Protein AF-A0A558QZL8-F1 (afdb_monomer)

pLDDT: mean 84.66, std 12.35, range [39.47, 94.88]

Mean predicted aligned error: 6.57 Å

Radius of gyration: 14.48 Å; Cα contacts (8 Å, |Δi|>4): 215; chains: 1; bounding box: 33×28×39 Å

Nearest PDB structures (foldseek):
  5dqm-assembly1_A  TM=4.529E-01  e=7.710E-01  Aequorea coerulescens
  8ovp-assembly1_A  TM=4.925E-01  e=8.117E+00  Escherichia coli

Secondary structure (DSSP, 8-state):
----PPPP-HHHHHHHTT-EEEEEEEEEETTEEEEEEEEEEEEEEETTEEEEEE-GGGTT-EEEE-S-GGGEEEPPSSEEE-TTT--EEES-SEEEEEEEE----

Solvent-accessible surface area (backbone atoms only — not comparable to full-atom values): 6027 Å² total; per-residue (Å²): 136,77,73,86,64,75,80,67,51,66,71,55,26,63,60,42,44,70,28,37,35,37,40,36,39,37,38,43,50,98,93,45,76,47,76,46,56,52,41,23,35,24,76,40,50,47,84,88,25,28,35,24,40,27,41,75,99,48,52,86,42,73,47,79,41,76,52,51,70,88,47,54,41,80,36,69,79,47,76,47,67,33,85,78,82,65,48,73,47,69,48,35,51,26,33,32,67,44,77,44,73,65,75,82,127

Sequence (105 aa):
MDDGKPEWSDDLAAKLLGSVVLVGITRRSVSGETLEQFYGTVKRADAQGIDLALSGSRSGESFFLPPDPRAFFPAQPGSYRLRDTGEIVENPDFTTTWTVDRDED

Structure (mmCIF, N/CA/C/O backbone):
data_AF-A0A558QZL8-F1
#
_entry.id   AF-A0A558QZL8-F1
#
loop_
_atom_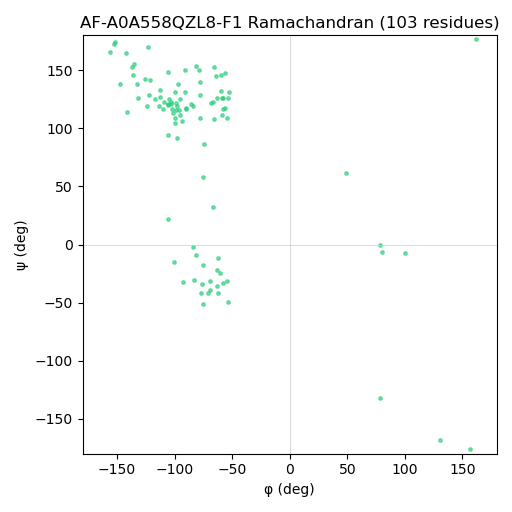site.group_PDB
_atom_site.id
_atom_site.type_symbol
_atom_site.label_atom_id
_atom_site.label_alt_id
_atom_site.label_comp_id
_atom_site.label_asym_id
_atom_site.label_entity_id
_atom_site.label_seq_id
_atom_site.pdbx_PDB_ins_code
_atom_site.Cartn_x
_atom_site.Cartn_y
_atom_site.Cartn_z
_atom_site.occupancy
_atom_site.B_iso_or_equiv
_atom_site.auth_seq_id
_atom_site.auth_comp_id
_atom_site.auth_asym_id
_atom_site.auth_atom_id
_atom_site.pdbx_PDB_model_num
ATOM 1 N N . MET A 1 1 ? 21.514 -3.980 -26.170 1.00 39.47 1 MET A N 1
ATOM 2 C CA . MET A 1 1 ? 21.657 -2.910 -25.158 1.00 39.47 1 MET A CA 1
ATOM 3 C C . MET A 1 1 ? 20.347 -2.930 -24.429 1.00 39.47 1 MET A C 1
ATOM 5 O O . MET A 1 1 ? 19.389 -2.291 -24.838 1.00 39.47 1 MET A O 1
ATOM 9 N N . ASP A 1 2 ? 20.295 -3.833 -23.475 1.00 43.22 2 ASP A N 1
ATOM 10 C CA . ASP A 1 2 ? 19.087 -4.268 -22.813 1.00 43.22 2 ASP A CA 1
ATOM 11 C C . ASP A 1 2 ? 19.087 -3.454 -21.529 1.00 43.22 2 ASP A C 1
ATOM 13 O O . ASP A 1 2 ? 19.805 -3.765 -20.578 1.00 43.22 2 ASP A O 1
ATOM 17 N N . ASP A 1 3 ? 18.437 -2.291 -21.598 1.00 49.22 3 ASP A N 1
ATOM 18 C CA . ASP A 1 3 ? 18.209 -1.428 -20.447 1.00 49.22 3 ASP A CA 1
ATOM 19 C C . ASP A 1 3 ? 17.517 -2.306 -19.404 1.00 49.22 3 ASP A C 1
ATOM 21 O O . ASP A 1 3 ? 16.397 -2.758 -19.628 1.00 49.22 3 ASP A O 1
ATOM 25 N N . GLY A 1 4 ? 18.226 -2.651 -18.327 1.00 46.91 4 GLY A N 1
ATOM 26 C CA . GLY A 1 4 ? 17.803 -3.590 -17.281 1.00 46.91 4 GLY A CA 1
ATOM 27 C C . GLY A 1 4 ? 16.613 -3.104 -16.449 1.00 46.91 4 GLY A C 1
ATOM 28 O O . GLY A 1 4 ? 16.534 -3.394 -15.254 1.00 46.91 4 GLY A O 1
ATOM 29 N N . LYS A 1 5 ? 15.708 -2.336 -17.057 1.00 52.50 5 LYS A N 1
ATOM 30 C CA . LYS A 1 5 ? 14.428 -1.940 -16.508 1.00 52.50 5 LYS A CA 1
ATOM 31 C C . LYS A 1 5 ? 13.604 -3.211 -16.302 1.00 52.50 5 LYS A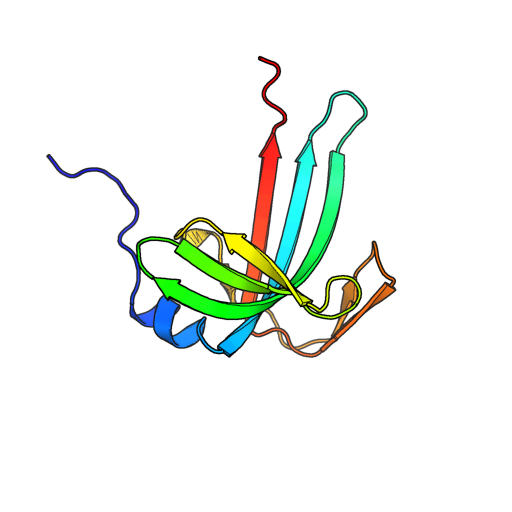 C 1
ATOM 33 O O . LYS A 1 5 ? 13.475 -4.001 -17.238 1.00 52.50 5 LYS A O 1
ATOM 38 N N . PRO A 1 6 ? 13.080 -3.458 -15.091 1.00 55.47 6 PRO A N 1
ATOM 39 C CA . PRO A 1 6 ? 12.180 -4.581 -14.881 1.00 55.47 6 PRO A CA 1
ATOM 40 C C . PRO A 1 6 ? 11.042 -4.487 -15.901 1.00 55.47 6 PRO A C 1
ATOM 42 O O . PRO A 1 6 ? 10.419 -3.434 -16.034 1.00 55.47 6 PRO A O 1
ATOM 45 N N . GLU A 1 7 ? 10.817 -5.562 -16.656 1.00 66.88 7 GLU A N 1
ATOM 46 C CA . GLU A 1 7 ? 9.737 -5.620 -17.636 1.00 66.88 7 GLU A CA 1
ATOM 47 C C . GLU A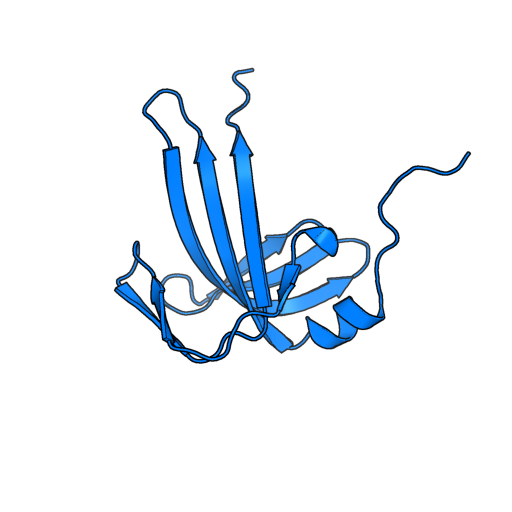 1 7 ? 8.414 -5.364 -16.908 1.00 66.88 7 GLU A C 1
ATOM 49 O O . GLU A 1 7 ? 8.031 -6.103 -15.994 1.00 66.88 7 GLU A O 1
ATOM 54 N N . TRP A 1 8 ? 7.742 -4.271 -17.272 1.00 80.06 8 TRP A N 1
ATOM 55 C CA . TRP A 1 8 ? 6.397 -3.995 -16.791 1.00 80.06 8 TRP A CA 1
ATOM 56 C C . TRP A 1 8 ? 5.508 -5.210 -17.068 1.00 80.06 8 TRP A C 1
ATOM 58 O O . TRP A 1 8 ? 5.507 -5.747 -18.175 1.00 80.06 8 TRP A O 1
ATOM 68 N N . SER A 1 9 ? 4.760 -5.656 -16.061 1.00 81.56 9 SER A N 1
ATOM 69 C CA . SER A 1 9 ? 3.872 -6.809 -16.193 1.00 81.56 9 SER A CA 1
ATOM 70 C C . SER A 1 9 ? 2.439 -6.347 -16.420 1.00 81.56 9 SER A C 1
ATOM 72 O O . SER A 1 9 ? 1.759 -5.955 -15.475 1.00 81.56 9 SER A O 1
ATOM 74 N N . ASP A 1 10 ? 1.959 -6.455 -17.659 1.00 81.19 10 ASP A N 1
ATOM 75 C CA . ASP A 1 10 ? 0.568 -6.140 -18.025 1.00 81.19 10 ASP A CA 1
ATOM 76 C C . ASP A 1 10 ? -0.462 -6.973 -17.236 1.00 81.19 10 ASP A C 1
ATOM 78 O O . ASP A 1 10 ? -1.522 -6.476 -16.864 1.00 81.19 10 ASP A O 1
ATOM 82 N N . ASP A 1 11 ? -0.132 -8.223 -16.891 1.00 86.25 11 ASP A N 1
ATOM 83 C CA . ASP A 1 11 ? -0.974 -9.062 -16.023 1.00 86.25 11 ASP A CA 1
ATOM 84 C C . ASP A 1 11 ? -1.131 -8.463 -14.616 1.00 86.25 11 ASP A C 1
ATOM 86 O O . ASP A 1 11 ? -2.233 -8.428 -14.065 1.00 86.25 11 ASP A O 1
ATOM 90 N N . LEU A 1 12 ? -0.043 -7.932 -14.048 1.00 84.81 12 LEU A N 1
ATOM 91 C CA . LEU A 1 12 ? -0.106 -7.246 -12.762 1.00 84.81 12 LEU A CA 1
ATOM 92 C C . LEU A 1 12 ? -0.860 -5.922 -12.895 1.00 84.81 12 LEU A C 1
ATOM 94 O O . LEU A 1 12 ? -1.652 -5.601 -12.019 1.00 84.81 12 LEU A O 1
ATOM 98 N N . ALA A 1 13 ? -0.669 -5.185 -13.991 1.00 87.00 13 ALA A N 1
ATOM 99 C CA . ALA A 1 13 ? -1.401 -3.951 -14.273 1.00 87.00 13 ALA A CA 1
ATOM 100 C C . A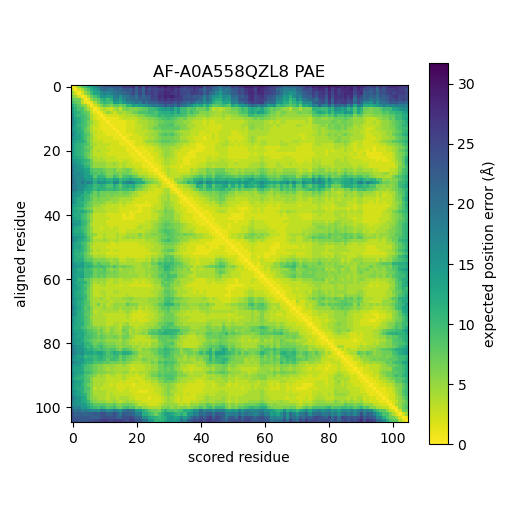LA A 1 13 ? -2.917 -4.166 -14.212 1.00 87.00 13 ALA A C 1
ATOM 102 O O . ALA A 1 13 ? -3.627 -3.438 -13.519 1.00 87.00 13 ALA A O 1
ATOM 103 N N . ALA A 1 14 ? -3.395 -5.211 -14.894 1.00 89.44 14 ALA A N 1
ATOM 104 C CA . ALA A 1 14 ? -4.804 -5.578 -14.928 1.00 89.44 14 ALA A CA 1
ATOM 105 C C . ALA A 1 14 ? -5.339 -5.981 -13.547 1.00 89.44 14 ALA A C 1
ATOM 107 O O . ALA A 1 14 ? -6.484 -5.676 -13.228 1.00 89.44 14 ALA A O 1
ATOM 108 N N . LYS A 1 15 ? -4.512 -6.638 -12.723 1.00 90.38 15 LYS A N 1
ATOM 109 C CA . LYS A 1 15 ? -4.866 -7.009 -11.345 1.00 90.38 15 LYS A CA 1
ATOM 110 C C . LYS A 1 15 ? -4.823 -5.833 -10.379 1.00 90.38 15 LYS A C 1
ATOM 112 O O . LYS A 1 15 ? -5.596 -5.810 -9.439 1.00 90.38 15 LYS A O 1
ATOM 117 N N . LEU A 1 16 ? -3.912 -4.888 -10.581 1.00 90.81 16 LEU A N 1
ATOM 118 C CA . LEU A 1 16 ? -3.797 -3.701 -9.745 1.00 90.81 16 LEU A CA 1
ATOM 119 C C . LEU A 1 16 ? -4.966 -2.757 -9.999 1.00 90.81 16 LEU A C 1
ATOM 121 O O . LEU A 1 16 ? -5.497 -2.200 -9.047 1.00 90.81 16 LEU A O 1
ATOM 125 N N . LEU A 1 17 ? -5.374 -2.573 -11.256 1.00 92.12 17 LEU A N 1
ATOM 126 C CA . LEU A 1 17 ? -6.422 -1.632 -11.639 1.00 92.12 17 LEU A CA 1
ATOM 127 C C . LEU A 1 17 ? -7.740 -1.897 -10.885 1.00 92.12 17 LEU A C 1
ATOM 129 O O . LEU A 1 17 ? -8.375 -2.932 -11.057 1.00 92.12 17 LEU A O 1
ATOM 133 N N . GLY A 1 18 ? -8.185 -0.929 -10.081 1.00 92.62 18 GLY A N 1
ATOM 134 C CA . GLY A 1 18 ? -9.403 -1.040 -9.273 1.00 92.62 18 GLY A CA 1
ATOM 135 C C . GLY A 1 18 ? -9.250 -1.821 -7.964 1.00 92.62 18 GLY A C 1
ATOM 136 O O . GLY A 1 18 ? -10.183 -1.811 -7.165 1.00 92.62 18 GLY A O 1
ATOM 137 N N . SER A 1 19 ? -8.094 -2.435 -7.714 1.00 92.88 19 SER A N 1
ATOM 138 C CA . SER A 1 19 ? -7.791 -3.116 -6.459 1.00 92.88 19 SER A CA 1
ATOM 139 C C . SER A 1 19 ? -7.335 -2.149 -5.368 1.00 92.88 19 SER A C 1
ATOM 141 O O . SER A 1 19 ? -6.781 -1.073 -5.636 1.00 92.88 19 SER A O 1
ATOM 143 N N . VAL A 1 20 ? -7.566 -2.547 -4.118 1.00 93.12 20 VAL A N 1
ATOM 144 C CA . VAL A 1 20 ? -7.142 -1.807 -2.930 1.00 93.12 20 VAL A CA 1
ATOM 145 C C . VAL A 1 20 ? -5.715 -2.200 -2.583 1.00 93.12 20 VAL A C 1
ATOM 147 O O . VAL A 1 20 ? -5.423 -3.362 -2.296 1.00 93.12 20 VAL A O 1
ATOM 150 N N . VAL A 1 21 ? -4.822 -1.213 -2.570 1.00 93.19 21 VAL A N 1
ATOM 151 C CA . VAL A 1 21 ? -3.419 -1.410 -2.213 1.00 93.19 21 VAL A CA 1
ATOM 152 C C . VAL A 1 21 ? -3.105 -0.705 -0.906 1.00 93.19 21 VAL A C 1
ATOM 154 O O . VAL A 1 21 ? -3.334 0.497 -0.758 1.00 93.19 21 VAL A O 1
ATOM 157 N N . LEU A 1 22 ? -2.535 -1.459 0.029 1.00 92.56 22 LEU A N 1
ATOM 158 C CA . LEU A 1 22 ? -1.927 -0.937 1.243 1.00 92.56 22 LEU A CA 1
ATOM 159 C C . LEU A 1 22 ? -0.488 -0.503 0.938 1.00 92.56 22 LEU A C 1
ATOM 161 O O . LEU A 1 22 ? 0.346 -1.314 0.544 1.00 92.56 22 LEU A O 1
ATOM 165 N N . VAL A 1 23 ? -0.184 0.773 1.127 1.00 92.25 23 VAL A N 1
ATOM 166 C CA . VAL A 1 23 ? 1.138 1.358 0.900 1.00 92.25 23 VAL A CA 1
ATOM 167 C C . VAL A 1 23 ? 1.795 1.630 2.251 1.00 92.25 23 VAL A C 1
ATOM 169 O O . VAL A 1 23 ? 1.270 2.385 3.068 1.00 92.25 23 VAL A O 1
ATOM 172 N N . GLY A 1 24 ? 2.954 1.022 2.492 1.00 91.19 24 GLY A N 1
ATOM 173 C CA . GLY A 1 24 ? 3.831 1.341 3.617 1.00 91.19 24 GLY A CA 1
ATOM 174 C C . GLY A 1 24 ? 5.051 2.121 3.139 1.00 91.19 24 GLY A C 1
ATOM 175 O O . GLY A 1 24 ? 5.811 1.613 2.322 1.00 91.19 24 GLY A O 1
ATOM 176 N N . ILE A 1 25 ? 5.259 3.335 3.637 1.00 90.06 25 ILE A N 1
ATOM 177 C CA . ILE A 1 25 ? 6.455 4.132 3.365 1.00 90.06 25 ILE A CA 1
ATOM 178 C C . ILE A 1 25 ? 7.294 4.226 4.635 1.00 90.06 25 ILE A 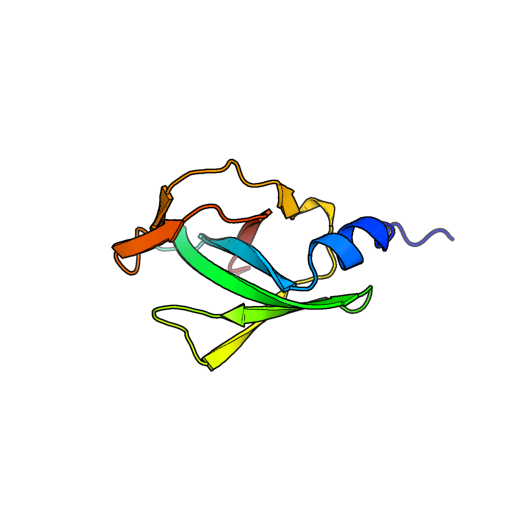C 1
ATOM 180 O O . ILE A 1 25 ? 6.884 4.823 5.626 1.00 90.06 25 ILE A O 1
ATOM 184 N N . THR A 1 26 ? 8.503 3.682 4.586 1.00 89.56 26 THR A N 1
ATOM 185 C CA . THR A 1 26 ? 9.515 3.854 5.625 1.00 89.56 26 THR A CA 1
ATOM 186 C C . THR A 1 26 ? 10.398 5.033 5.245 1.00 89.56 26 THR A C 1
ATOM 188 O O . THR A 1 26 ? 11.221 4.931 4.336 1.00 89.56 26 THR A O 1
ATOM 191 N N . ARG A 1 27 ? 10.239 6.168 5.923 1.00 86.38 27 ARG A N 1
ATOM 192 C CA . ARG A 1 27 ? 11.128 7.323 5.770 1.00 86.38 27 ARG A CA 1
ATOM 193 C C . ARG A 1 27 ? 12.276 7.215 6.757 1.00 86.38 27 ARG A C 1
ATOM 195 O O . ARG A 1 27 ? 12.053 7.273 7.964 1.00 86.38 27 ARG A O 1
ATOM 202 N N . ARG A 1 28 ? 13.503 7.106 6.255 1.00 86.38 28 ARG A N 1
ATOM 203 C CA . ARG A 1 28 ? 14.710 7.184 7.084 1.00 86.38 28 ARG A CA 1
ATOM 204 C C . ARG A 1 28 ? 15.183 8.635 7.141 1.00 86.38 28 ARG A C 1
ATOM 206 O O . ARG A 1 28 ? 15.214 9.333 6.130 1.00 86.38 28 ARG A O 1
ATOM 213 N N . SER A 1 29 ? 15.458 9.135 8.338 1.00 79.44 29 SER A N 1
ATOM 214 C CA . SER A 1 29 ? 15.923 10.503 8.593 1.00 79.44 29 SER A CA 1
ATOM 215 C C . SER A 1 29 ? 16.958 10.506 9.718 1.00 79.44 29 SER A C 1
ATOM 217 O O . SER A 1 29 ? 17.043 9.554 10.488 1.00 79.44 29 SER A O 1
ATOM 219 N N . VAL A 1 30 ? 17.712 11.601 9.868 1.00 78.50 30 VAL A N 1
ATOM 220 C CA . VAL A 1 30 ? 18.729 11.757 10.932 1.00 78.50 30 VAL A CA 1
ATOM 221 C C . VAL A 1 30 ? 18.158 11.532 12.343 1.00 78.50 30 VAL A C 1
ATOM 223 O O . VAL A 1 30 ? 18.854 11.036 13.224 1.00 78.50 30 VAL A O 1
ATOM 226 N N . SER A 1 31 ? 16.880 11.855 12.567 1.00 76.38 31 SER A N 1
ATOM 227 C CA . SER A 1 31 ? 16.196 11.641 13.853 1.00 76.38 31 SER A CA 1
ATOM 228 C C . SER A 1 31 ? 15.620 10.231 14.052 1.00 76.38 31 SER A C 1
ATOM 230 O O . SER A 1 31 ? 15.066 9.967 15.117 1.00 76.38 31 SER A O 1
ATOM 232 N N . GLY A 1 32 ? 15.732 9.335 13.066 1.00 80.00 32 GLY A N 1
ATOM 233 C CA . GLY A 1 32 ? 15.217 7.966 13.124 1.00 80.00 32 GLY A CA 1
ATOM 234 C C . GLY A 1 32 ? 14.390 7.563 11.902 1.00 80.00 32 GLY A C 1
ATOM 235 O O . GLY A 1 32 ? 14.366 8.246 10.877 1.00 80.00 32 GLY A O 1
ATOM 236 N N . GLU A 1 33 ? 13.712 6.424 12.019 1.00 84.19 33 GLU A N 1
ATOM 237 C CA . GLU A 1 33 ? 12.873 5.849 10.967 1.00 84.19 33 GLU A CA 1
ATOM 238 C C . GLU A 1 33 ? 11.394 6.095 11.289 1.00 84.19 33 GLU A C 1
ATOM 240 O O . GLU A 1 33 ? 10.894 5.656 12.326 1.00 84.19 33 GLU A O 1
ATOM 245 N N . THR A 1 34 ? 10.687 6.786 10.397 1.00 86.25 34 THR A N 1
ATOM 246 C CA . THR A 1 34 ? 9.240 7.003 10.496 1.00 86.25 34 THR A CA 1
ATOM 247 C C . THR A 1 34 ? 8.532 6.076 9.521 1.00 86.25 34 THR A C 1
ATOM 249 O O . THR A 1 34 ? 8.783 6.127 8.317 1.00 86.25 34 THR A O 1
ATOM 252 N N . LEU A 1 35 ? 7.633 5.238 10.034 1.00 85.69 35 LEU A N 1
ATOM 253 C CA . LEU A 1 35 ? 6.775 4.386 9.216 1.00 85.69 35 LEU A CA 1
ATOM 254 C C . LEU A 1 35 ? 5.431 5.081 8.992 1.00 85.69 35 LEU A C 1
ATOM 256 O O . LEU A 1 35 ? 4.629 5.194 9.916 1.00 85.69 35 LEU A O 1
ATOM 260 N N . GLU A 1 36 ? 5.174 5.490 7.758 1.00 88.38 36 GLU A N 1
ATOM 261 C CA . GLU A 1 36 ? 3.860 5.931 7.302 1.00 88.38 36 GLU A CA 1
ATOM 262 C C . GLU A 1 36 ? 3.148 4.769 6.612 1.00 88.38 36 GLU A C 1
ATOM 264 O O . GLU A 1 36 ? 3.744 4.025 5.835 1.00 88.38 36 GLU A O 1
ATOM 269 N N . GLN A 1 37 ? 1.856 4.605 6.874 1.00 90.94 37 GLN A N 1
ATOM 270 C CA . GLN A 1 37 ? 1.035 3.618 6.183 1.00 90.94 37 GLN A CA 1
ATOM 271 C C . GLN A 1 37 ? -0.260 4.281 5.740 1.00 90.94 37 GLN A C 1
ATOM 273 O O . GLN A 1 37 ? -0.857 5.046 6.494 1.00 90.94 37 GLN A O 1
ATOM 278 N N . PHE A 1 38 ? -0.697 3.973 4.530 1.00 91.75 38 PHE A N 1
ATOM 279 C CA . PHE A 1 38 ? -1.958 4.439 3.971 1.00 91.75 38 PHE A CA 1
ATOM 280 C C . PHE A 1 38 ? -2.461 3.437 2.936 1.00 91.75 38 PHE A C 1
ATOM 282 O O . PHE A 1 38 ? -1.782 2.470 2.602 1.00 91.75 38 PHE A O 1
ATOM 289 N N . TYR A 1 39 ? -3.674 3.639 2.442 1.00 92.81 39 TYR A N 1
ATOM 290 C CA . TYR A 1 39 ? -4.287 2.766 1.452 1.00 92.81 39 TYR A CA 1
ATOM 291 C C . TYR A 1 39 ? -4.984 3.595 0.389 1.00 92.81 39 TYR A C 1
ATOM 293 O O . TYR A 1 39 ? -5.414 4.728 0.621 1.00 92.81 39 TYR A O 1
ATOM 301 N N . GLY A 1 40 ? -5.083 3.014 -0.794 1.00 93.31 40 GLY A N 1
ATOM 302 C CA . GLY A 1 40 ? -5.756 3.636 -1.913 1.00 93.31 40 GLY A CA 1
ATOM 303 C C . GLY A 1 40 ? -6.230 2.605 -2.914 1.00 93.31 40 GLY A C 1
ATOM 304 O O . GLY A 1 40 ? -5.829 1.444 -2.880 1.00 93.31 40 GLY A O 1
ATOM 305 N N . THR A 1 41 ? -7.099 3.048 -3.811 1.00 94.69 41 THR A N 1
ATOM 306 C CA . THR A 1 41 ? -7.557 2.244 -4.942 1.00 94.69 41 THR A CA 1
ATOM 307 C C . THR A 1 41 ? -6.783 2.652 -6.181 1.00 94.69 41 THR A C 1
ATOM 309 O O . THR A 1 41 ? -6.695 3.842 -6.491 1.00 94.69 41 THR A O 1
ATOM 312 N N . VAL A 1 42 ? -6.246 1.688 -6.922 1.00 94.44 42 VAL A N 1
ATOM 313 C CA . VAL A 1 42 ? -5.507 1.993 -8.151 1.00 94.44 42 VAL A CA 1
ATOM 314 C C . VAL A 1 42 ? -6.467 2.516 -9.213 1.00 94.44 42 VAL A C 1
ATOM 316 O O . VAL A 1 42 ? -7.419 1.844 -9.616 1.00 94.44 42 VAL A O 1
ATOM 319 N N . LYS A 1 43 ? -6.203 3.726 -9.694 1.00 94.69 43 LYS A N 1
ATOM 320 C CA . LYS A 1 43 ? -6.927 4.352 -10.802 1.00 94.69 43 LYS A CA 1
ATOM 321 C C . LYS A 1 43 ? -6.252 4.083 -12.137 1.00 94.69 43 LYS A C 1
ATOM 323 O O . LYS A 1 43 ? -6.946 3.984 -13.147 1.00 94.69 43 LYS A O 1
ATOM 328 N N . 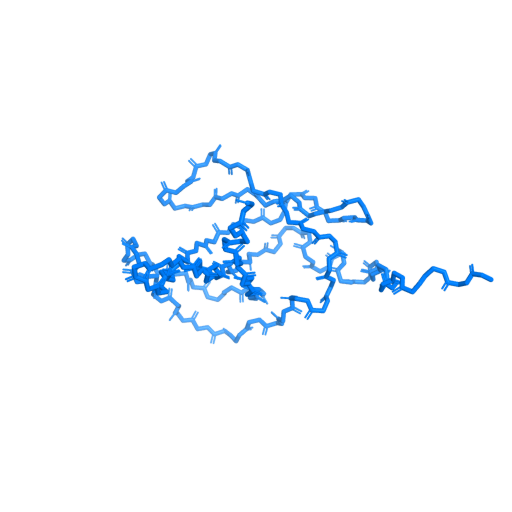ARG A 1 44 ? -4.924 3.959 -12.136 1.00 92.06 44 ARG A N 1
ATOM 329 C CA . ARG A 1 44 ? -4.112 3.714 -13.328 1.00 92.06 44 ARG A CA 1
ATOM 330 C C . ARG A 1 44 ? -2.899 2.872 -12.958 1.00 92.06 44 ARG A C 1
ATOM 332 O O . ARG A 1 44 ? -2.282 3.130 -11.934 1.00 92.06 44 ARG A O 1
ATOM 339 N N . ALA A 1 45 ? -2.552 1.894 -13.779 1.00 91.00 45 ALA A N 1
ATOM 340 C CA . ALA A 1 45 ? -1.322 1.125 -13.640 1.00 91.00 45 ALA A CA 1
ATOM 341 C C . ALA A 1 45 ? -0.780 0.858 -15.040 1.00 91.00 45 ALA A C 1
ATOM 343 O O . ALA A 1 45 ? -1.422 0.165 -15.826 1.00 91.00 45 ALA A O 1
ATOM 344 N N . ASP A 1 46 ? 0.373 1.434 -15.361 1.00 89.69 46 ASP A N 1
ATOM 345 C CA . ASP A 1 46 ? 1.021 1.272 -16.658 1.00 89.69 46 ASP A CA 1
ATOM 346 C C . ASP A 1 46 ? 2.546 1.423 -16.545 1.00 89.69 46 ASP A C 1
ATOM 348 O O . ASP A 1 46 ? 3.078 1.777 -15.494 1.00 89.69 46 ASP A O 1
ATOM 352 N N . ALA A 1 47 ? 3.265 1.187 -17.644 1.00 86.00 47 ALA A N 1
ATOM 353 C CA . ALA A 1 47 ? 4.726 1.273 -17.685 1.00 86.00 47 ALA A CA 1
ATOM 354 C C . ALA A 1 47 ? 5.297 2.679 -17.383 1.00 86.00 47 ALA A C 1
ATOM 356 O O . ALA A 1 47 ? 6.510 2.814 -17.197 1.00 86.00 47 ALA A O 1
ATOM 357 N N . GLN A 1 48 ? 4.467 3.730 -17.351 1.00 86.94 48 GLN A N 1
ATOM 358 C CA . GLN A 1 48 ? 4.853 5.059 -16.874 1.00 86.94 48 GLN A CA 1
ATOM 359 C C . GLN A 1 48 ? 4.759 5.180 -15.348 1.00 86.94 48 GLN A C 1
ATOM 361 O O . GLN A 1 48 ? 5.535 5.938 -14.769 1.00 86.94 48 GLN A O 1
ATOM 366 N N . GLY A 1 49 ? 3.847 4.452 -14.700 1.00 88.94 49 GLY A N 1
ATOM 367 C CA . GLY A 1 49 ? 3.652 4.462 -13.252 1.00 88.94 49 GLY A CA 1
ATOM 368 C C . GLY A 1 49 ? 2.257 4.031 -12.818 1.00 88.94 49 GLY A C 1
ATOM 369 O O . GLY A 1 49 ? 1.421 3.612 -13.621 1.00 88.94 49 GLY A O 1
ATOM 370 N N . ILE A 1 50 ? 2.022 4.117 -11.513 1.00 91.25 50 ILE A N 1
ATOM 371 C CA . ILE A 1 50 ? 0.801 3.629 -10.875 1.00 91.25 50 ILE A CA 1
ATOM 372 C C . ILE A 1 50 ? 0.172 4.783 -10.103 1.00 91.25 50 ILE A C 1
ATOM 374 O O . ILE A 1 50 ? 0.781 5.331 -9.192 1.00 91.25 50 ILE A O 1
ATOM 378 N N . ASP A 1 51 ? -1.048 5.151 -10.471 1.00 93.94 51 ASP A N 1
ATOM 379 C CA . ASP A 1 51 ? -1.824 6.192 -9.812 1.00 93.94 51 ASP A CA 1
ATOM 380 C C . ASP A 1 51 ? -2.805 5.556 -8.826 1.00 93.94 51 ASP A C 1
ATOM 382 O O . ASP A 1 51 ? -3.666 4.756 -9.210 1.00 93.94 51 ASP A O 1
ATOM 386 N N . LEU A 1 52 ? -2.664 5.898 -7.549 1.00 93.94 52 LEU A N 1
ATOM 387 C CA . LEU A 1 52 ? -3.535 5.447 -6.475 1.00 93.94 52 LEU A CA 1
ATOM 388 C C . LEU A 1 52 ? -4.384 6.606 -5.975 1.00 93.94 52 LEU A C 1
ATOM 390 O O . LEU A 1 52 ? -3.858 7.596 -5.479 1.00 93.94 52 LEU A O 1
ATOM 394 N N . ALA A 1 53 ? -5.703 6.450 -6.011 1.00 94.88 53 ALA A N 1
ATOM 395 C CA . ALA A 1 53 ? -6.606 7.328 -5.285 1.00 94.88 53 ALA A CA 1
ATOM 396 C C . ALA A 1 53 ? -6.599 6.925 -3.811 1.00 94.88 53 ALA A C 1
ATOM 398 O O . ALA A 1 53 ? -7.114 5.861 -3.451 1.00 94.88 53 ALA A O 1
ATOM 399 N N . LEU A 1 54 ? -6.004 7.762 -2.968 1.00 92.88 54 LEU A N 1
ATOM 400 C CA . LEU A 1 54 ? -5.947 7.539 -1.534 1.00 92.88 54 LEU A CA 1
ATOM 401 C C . LEU A 1 54 ? -7.354 7.567 -0.937 1.00 92.88 54 LEU A C 1
ATOM 403 O O . LEU A 1 54 ? -8.244 8.283 -1.400 1.00 92.88 54 LEU A O 1
ATOM 407 N N . SER A 1 55 ? -7.561 6.735 0.077 1.00 89.88 55 SER A N 1
ATOM 408 C CA . SER A 1 55 ? -8.812 6.635 0.828 1.00 89.88 55 SER A CA 1
ATOM 409 C C . SER A 1 55 ? -8.573 6.882 2.313 1.00 89.88 55 SER A C 1
ATOM 411 O O . SER A 1 55 ? -7.432 6.992 2.767 1.00 89.88 55 SER A O 1
ATOM 413 N N . GLY A 1 56 ? -9.663 7.020 3.067 1.00 86.06 56 GLY A N 1
ATOM 414 C CA . GLY A 1 56 ? -9.575 7.224 4.505 1.00 86.06 56 GLY A CA 1
ATOM 415 C C . GLY A 1 56 ? -9.217 8.648 4.902 1.00 86.06 56 GLY A C 1
ATOM 416 O O . GLY A 1 56 ? -9.776 9.607 4.366 1.00 86.06 56 GLY A O 1
ATOM 417 N N . SER A 1 57 ? -8.246 8.803 5.804 1.00 84.94 57 SER A N 1
ATOM 418 C CA . SER A 1 57 ? -7.747 10.122 6.224 1.00 84.94 57 SER A CA 1
ATOM 419 C C . SER A 1 57 ? -7.138 10.954 5.091 1.00 84.94 57 SER A C 1
ATOM 421 O O . SER A 1 57 ? -7.131 12.177 5.197 1.00 84.94 57 SER A O 1
ATOM 423 N N . ARG A 1 58 ? -6.657 10.321 4.012 1.00 85.06 58 ARG A N 1
ATOM 424 C CA . ARG A 1 58 ? -6.138 10.996 2.804 1.00 85.06 58 ARG A CA 1
ATOM 425 C C . ARG A 1 58 ? -7.101 10.906 1.616 1.00 85.06 58 ARG A C 1
ATOM 427 O O . ARG A 1 58 ? -6.703 11.004 0.458 1.00 85.06 58 ARG A O 1
ATOM 434 N N . SER A 1 59 ? -8.387 10.677 1.889 1.00 89.12 59 SER A N 1
ATOM 435 C CA . SER A 1 59 ? -9.409 10.581 0.849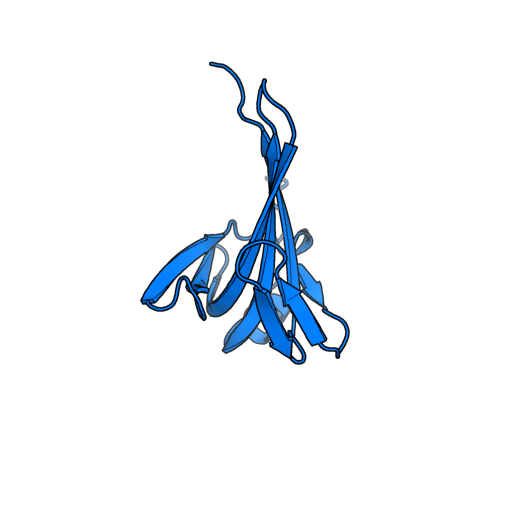 1.00 89.12 59 SER A CA 1
ATOM 436 C C . SER A 1 59 ? -9.476 11.854 0.003 1.00 89.12 59 SER A C 1
ATOM 438 O O . SER A 1 59 ? -9.697 12.945 0.524 1.00 89.12 59 SER A O 1
ATOM 440 N N . GLY A 1 60 ? -9.359 11.697 -1.317 1.00 88.62 60 GLY A N 1
ATOM 441 C CA . GLY A 1 60 ? -9.359 12.805 -2.280 1.00 88.62 60 GLY A CA 1
ATOM 442 C C . GLY A 1 60 ? -7.968 13.207 -2.770 1.00 88.62 60 GLY A C 1
ATOM 443 O O . GLY A 1 60 ? -7.867 13.993 -3.708 1.00 88.62 60 GLY A O 1
ATOM 444 N N . GLU A 1 61 ? -6.910 12.638 -2.194 1.00 93.06 61 GLU A N 1
ATOM 445 C CA . GLU A 1 61 ? -5.550 12.763 -2.710 1.00 93.06 61 GLU A CA 1
ATOM 446 C C . GLU A 1 61 ? -5.222 11.622 -3.684 1.00 93.06 61 GLU A C 1
ATOM 448 O O . GLU A 1 61 ? -5.729 10.504 -3.569 1.00 93.06 61 GLU A O 1
ATOM 453 N N . SER A 1 62 ? -4.348 11.899 -4.649 1.00 91.94 62 SER A N 1
ATOM 454 C CA . SER A 1 62 ? -3.792 10.906 -5.569 1.00 91.94 62 SER A CA 1
ATOM 455 C C . SER A 1 62 ? -2.302 10.733 -5.296 1.00 91.94 62 SER A C 1
ATOM 457 O O . SER A 1 62 ? -1.570 11.719 -5.188 1.00 91.94 62 SER A O 1
ATOM 459 N N . PHE A 1 63 ? -1.849 9.489 -5.203 1.00 91.69 63 PHE A N 1
ATOM 460 C CA . PHE A 1 63 ? -0.459 9.138 -4.960 1.00 91.69 63 PHE A CA 1
ATOM 461 C C . PHE A 1 63 ? 0.108 8.368 -6.145 1.00 91.69 63 PHE A C 1
ATOM 463 O O . PHE A 1 63 ? -0.433 7.339 -6.546 1.00 91.69 63 PHE A O 1
ATOM 470 N N . PHE A 1 64 ? 1.217 8.863 -6.684 1.00 91.44 64 PHE A N 1
ATOM 471 C CA . PHE A 1 64 ? 1.881 8.258 -7.826 1.00 91.44 64 PHE A CA 1
ATOM 472 C C . PHE A 1 64 ? 3.053 7.391 -7.365 1.00 91.44 64 PHE A C 1
ATOM 474 O O . PHE A 1 64 ? 3.972 7.879 -6.704 1.00 91.44 64 PHE A O 1
ATOM 481 N N . LEU A 1 65 ? 3.020 6.110 -7.723 1.00 89.75 65 LEU A N 1
ATOM 482 C CA . LEU A 1 65 ? 4.076 5.143 -7.455 1.00 89.75 65 LEU A CA 1
ATOM 483 C C . LEU A 1 65 ? 4.872 4.813 -8.723 1.00 89.75 65 LEU A C 1
ATOM 485 O O . LEU A 1 65 ? 4.311 4.789 -9.825 1.00 89.75 65 LEU A O 1
ATOM 489 N N . PRO A 1 66 ? 6.173 4.503 -8.576 1.00 88.75 66 PRO A N 1
ATOM 490 C CA . PRO A 1 66 ? 6.968 3.965 -9.668 1.00 88.75 66 PRO A CA 1
ATOM 491 C C . PRO A 1 66 ? 6.338 2.683 -10.234 1.00 88.75 66 PRO A C 1
ATOM 493 O O . PRO A 1 66 ? 5.753 1.906 -9.473 1.00 88.75 66 PRO A O 1
ATOM 496 N N . PRO A 1 67 ? 6.493 2.416 -11.544 1.00 85.25 67 PRO A N 1
ATOM 497 C CA . PRO A 1 67 ? 6.022 1.191 -12.186 1.00 85.25 67 PRO A CA 1
ATOM 498 C C . PRO A 1 67 ? 6.937 0.005 -11.841 1.00 85.25 67 PRO A C 1
ATOM 500 O O . PRO A 1 67 ? 7.530 -0.612 -12.724 1.00 85.25 67 PRO A O 1
ATOM 503 N N . ASP A 1 68 ? 7.094 -0.292 -10.550 1.00 86.38 68 ASP A N 1
ATOM 504 C CA . ASP A 1 68 ? 7.894 -1.417 -10.074 1.00 86.38 68 ASP A CA 1
ATOM 505 C C . ASP A 1 68 ? 6.980 -2.552 -9.590 1.00 86.38 68 ASP A C 1
ATOM 507 O O . ASP A 1 68 ? 6.557 -2.552 -8.432 1.00 86.38 68 ASP A O 1
ATOM 511 N N . PRO A 1 69 ? 6.663 -3.538 -10.450 1.00 81.81 69 PRO A N 1
ATOM 512 C CA . PRO A 1 69 ? 5.796 -4.654 -10.084 1.00 81.81 69 PRO A CA 1
ATOM 513 C C . PRO A 1 69 ? 6.379 -5.522 -8.960 1.00 81.81 69 PRO A C 1
ATOM 515 O O . PRO A 1 69 ? 5.629 -6.207 -8.271 1.00 81.81 69 PRO A O 1
ATOM 518 N N . ARG A 1 70 ? 7.702 -5.496 -8.741 1.00 84.38 70 ARG A N 1
ATOM 519 C CA . ARG A 1 70 ? 8.370 -6.293 -7.701 1.00 84.38 70 ARG A CA 1
ATOM 520 C C . ARG A 1 70 ? 8.138 -5.713 -6.310 1.00 84.38 70 ARG A C 1
ATOM 522 O O . ARG A 1 70 ? 8.334 -6.422 -5.329 1.00 84.38 70 ARG A O 1
ATOM 529 N N . ALA A 1 71 ? 7.721 -4.450 -6.224 1.00 87.19 71 ALA A N 1
ATOM 530 C CA . ALA A 1 71 ? 7.344 -3.807 -4.973 1.00 87.19 71 ALA A CA 1
ATOM 531 C C . ALA A 1 71 ? 5.905 -4.136 -4.534 1.00 87.19 71 ALA A C 1
ATOM 533 O O . ALA A 1 71 ? 5.531 -3.774 -3.417 1.00 87.19 71 ALA A O 1
ATOM 534 N N . PHE A 1 72 ? 5.092 -4.785 -5.378 1.00 89.50 72 PHE A N 1
ATOM 535 C CA . PHE A 1 72 ? 3.705 -5.142 -5.070 1.00 89.50 72 PHE A CA 1
ATOM 536 C C . PHE A 1 72 ? 3.588 -6.632 -4.778 1.00 89.50 72 PHE A C 1
ATOM 538 O O . PHE A 1 72 ? 3.939 -7.484 -5.592 1.00 89.50 72 PHE A O 1
ATOM 545 N N . PHE A 1 73 ? 3.024 -6.943 -3.619 1.00 90.50 73 PHE A N 1
ATOM 546 C CA . PHE A 1 73 ? 2.783 -8.305 -3.174 1.00 90.50 73 PHE A CA 1
ATOM 547 C C . PHE A 1 73 ? 1.291 -8.493 -2.918 1.00 90.50 73 PHE A C 1
ATOM 549 O O . PHE A 1 73 ? 0.654 -7.572 -2.408 1.00 90.50 73 PHE A O 1
ATOM 556 N N . PRO A 1 74 ? 0.709 -9.655 -3.252 1.00 91.25 74 PRO A N 1
ATOM 557 C CA . PRO A 1 74 ? -0.669 -9.951 -2.884 1.00 91.25 74 PRO A CA 1
ATOM 558 C C . PRO A 1 74 ? -0.796 -9.895 -1.360 1.00 91.25 74 PRO A C 1
ATOM 560 O O . PRO A 1 74 ? -0.026 -10.536 -0.638 1.00 91.25 74 PRO A O 1
ATOM 563 N N . ALA A 1 75 ? -1.736 -9.093 -0.871 1.00 91.12 75 ALA A N 1
ATOM 564 C CA . ALA A 1 75 ? -1.980 -8.996 0.555 1.00 91.12 75 ALA A CA 1
ATOM 565 C C . ALA A 1 75 ? -2.816 -10.192 1.020 1.00 91.12 75 ALA A C 1
ATOM 567 O O . ALA A 1 75 ? -3.590 -10.783 0.264 1.00 91.12 75 ALA A O 1
ATOM 568 N N . GLN A 1 76 ? -2.620 -10.594 2.275 1.00 88.56 76 GLN A N 1
ATOM 569 C CA . GLN A 1 76 ? -3.434 -11.660 2.840 1.00 88.56 76 GLN A CA 1
ATOM 570 C C . GLN A 1 76 ? -4.805 -11.090 3.218 1.00 88.56 76 GLN A C 1
ATOM 572 O O . GLN A 1 76 ? -4.869 -9.987 3.757 1.00 88.56 76 GLN A O 1
ATOM 577 N N . PRO A 1 77 ? -5.905 -11.824 2.985 1.00 87.56 77 PRO A N 1
ATOM 578 C CA . PRO A 1 77 ? -7.209 -11.404 3.472 1.00 87.56 77 PRO A CA 1
ATOM 579 C C . PRO A 1 77 ? -7.173 -11.299 5.002 1.00 87.56 77 PRO A C 1
ATOM 581 O O . PRO A 1 77 ? -6.677 -12.190 5.696 1.00 87.56 77 PRO A O 1
ATOM 584 N N . GLY A 1 78 ? -7.671 -10.185 5.525 1.00 89.88 78 GLY A N 1
ATOM 585 C CA . GLY A 1 78 ? -7.603 -9.845 6.937 1.00 89.88 78 GLY A CA 1
ATOM 586 C C . GLY A 1 78 ? -7.833 -8.360 7.187 1.00 89.88 78 GLY A C 1
ATOM 587 O O . GLY A 1 78 ? -7.997 -7.568 6.262 1.00 89.88 78 GLY A O 1
ATOM 588 N N . SER A 1 79 ? -7.849 -7.979 8.458 1.00 90.62 79 SER A N 1
ATOM 589 C CA . SER A 1 79 ? -8.049 -6.594 8.883 1.00 90.62 79 SER A CA 1
ATOM 590 C C . SER A 1 79 ? -6.705 -5.973 9.256 1.00 90.62 79 SER A C 1
ATOM 592 O O . SER A 1 79 ? -6.085 -6.358 10.249 1.00 90.62 79 SER A O 1
ATOM 594 N N . TYR A 1 80 ? -6.255 -4.995 8.476 1.00 89.81 80 TYR A N 1
ATOM 595 C CA . TYR A 1 80 ? -5.013 -4.267 8.712 1.00 89.81 80 TYR A CA 1
ATOM 596 C C . TYR A 1 80 ? -5.321 -2.949 9.397 1.00 89.81 80 TYR A C 1
ATOM 598 O O . TYR A 1 80 ? -5.970 -2.078 8.825 1.00 89.81 80 TYR A O 1
ATOM 606 N N . ARG A 1 81 ? -4.841 -2.789 10.629 1.00 88.25 81 ARG A N 1
ATOM 607 C CA . ARG A 1 81 ? -4.986 -1.532 11.359 1.00 88.25 81 ARG A CA 1
ATOM 608 C C . ARG A 1 81 ? -3.795 -0.623 11.090 1.00 88.25 81 ARG A C 1
ATOM 610 O O . ARG A 1 81 ? -2.669 -0.943 11.473 1.00 88.25 81 ARG A O 1
ATOM 617 N N . LEU A 1 82 ? -4.063 0.519 10.474 1.00 86.94 82 LEU A N 1
ATOM 618 C CA . LEU A 1 82 ? -3.097 1.577 10.221 1.00 86.94 82 LEU A CA 1
ATOM 619 C C . LEU A 1 82 ? -2.673 2.190 11.555 1.00 86.94 82 LEU A C 1
ATOM 621 O O . LEU A 1 82 ? -3.507 2.646 12.337 1.00 86.94 82 LEU A O 1
ATOM 625 N N . ARG A 1 83 ? -1.368 2.175 11.839 1.00 79.62 83 ARG A N 1
ATOM 626 C CA . ARG A 1 83 ? -0.829 2.714 13.098 1.00 79.62 83 ARG A CA 1
ATOM 627 C C . ARG A 1 83 ? -0.936 4.234 13.190 1.00 79.62 83 ARG A C 1
ATOM 629 O O . ARG A 1 83 ? -1.093 4.740 14.293 1.00 79.62 83 ARG A O 1
ATOM 636 N N . ASP A 1 84 ? -0.850 4.914 12.050 1.00 77.00 84 ASP A N 1
ATOM 637 C CA . ASP A 1 84 ? -0.815 6.376 11.969 1.00 77.00 84 ASP A CA 1
ATOM 638 C C . ASP A 1 84 ? -2.200 6.998 12.205 1.00 77.00 84 ASP A C 1
ATOM 640 O O . ASP A 1 84 ? -2.378 7.826 13.094 1.00 77.00 84 ASP A O 1
ATOM 644 N N . THR A 1 85 ? -3.213 6.521 11.477 1.00 81.56 85 THR A N 1
ATOM 645 C CA . THR A 1 85 ? -4.574 7.083 11.514 1.00 81.56 85 THR A CA 1
ATOM 646 C C . THR A 1 85 ? -5.537 6.277 12.389 1.00 81.56 85 THR A C 1
ATOM 648 O O . THR A 1 85 ? -6.609 6.756 12.754 1.00 81.56 85 THR A O 1
ATOM 651 N N . GLY A 1 86 ? -5.177 5.042 12.754 1.00 84.88 86 GLY A N 1
ATOM 652 C CA . GLY A 1 86 ? -6.036 4.119 13.501 1.00 84.88 86 GLY A CA 1
ATOM 653 C C . GLY A 1 86 ? -7.106 3.419 12.657 1.00 84.88 86 GLY A C 1
ATOM 654 O O . GLY A 1 86 ? -7.849 2.602 13.206 1.00 84.88 86 GLY A O 1
ATOM 655 N N . GLU A 1 87 ? -7.173 3.713 11.358 1.00 86.94 87 GLU A N 1
ATOM 656 C CA . GLU A 1 87 ? -8.125 3.139 10.408 1.00 86.94 87 GLU A CA 1
ATOM 657 C C . GLU A 1 87 ? -7.901 1.639 10.187 1.00 86.94 87 GLU A C 1
ATOM 659 O O . GLU A 1 87 ? -6.788 1.129 10.325 1.00 86.94 87 GLU A O 1
ATOM 664 N N . ILE A 1 88 ? -8.968 0.925 9.832 1.00 89.88 88 ILE A N 1
ATOM 665 C CA . ILE A 1 88 ? -8.926 -0.511 9.551 1.00 89.88 88 ILE A CA 1
ATOM 666 C C . ILE A 1 88 ? -9.218 -0.719 8.069 1.00 89.88 88 ILE A C 1
ATOM 668 O O . ILE A 1 88 ? -10.296 -0.376 7.593 1.00 89.88 88 ILE A O 1
ATOM 672 N N . VAL A 1 89 ? -8.255 -1.300 7.360 1.00 89.75 89 VAL A N 1
ATOM 673 C CA . VAL A 1 89 ? -8.393 -1.734 5.970 1.00 89.75 89 VAL A CA 1
ATOM 674 C C . VAL A 1 89 ? -8.740 -3.213 5.979 1.00 89.75 89 VAL A C 1
ATOM 676 O O . VAL A 1 89 ? -7.955 -4.039 6.447 1.00 89.75 89 VAL A O 1
ATOM 679 N N . GLU A 1 90 ? -9.926 -3.554 5.494 1.00 90.06 90 GLU A N 1
ATOM 680 C CA . GLU A 1 90 ? -10.395 -4.935 5.429 1.00 90.06 90 GLU A CA 1
ATOM 681 C C . GLU A 1 90 ? -10.101 -5.530 4.055 1.00 90.06 90 GLU A C 1
ATOM 683 O O . GLU A 1 90 ? -10.517 -4.983 3.040 1.00 90.06 90 GLU A O 1
ATOM 688 N N . ASN A 1 91 ? -9.410 -6.669 4.041 1.00 89.69 91 ASN A N 1
ATOM 689 C CA . ASN A 1 91 ? -9.072 -7.447 2.852 1.00 89.69 91 ASN A CA 1
ATOM 690 C C . ASN A 1 91 ? -8.468 -6.603 1.713 1.00 89.69 91 ASN A C 1
ATOM 692 O O . ASN A 1 91 ? -9.053 -6.552 0.631 1.00 89.69 91 ASN A O 1
ATOM 696 N N . PRO A 1 92 ? -7.312 -5.944 1.924 1.00 91.19 92 PRO A N 1
ATOM 697 C CA . PRO A 1 92 ? -6.589 -5.342 0.809 1.00 91.19 92 PRO A CA 1
ATOM 698 C C . PRO A 1 92 ? -6.211 -6.423 -0.214 1.00 91.19 92 PRO A C 1
ATOM 700 O O . PRO A 1 92 ? -5.900 -7.555 0.158 1.00 91.19 92 PRO A O 1
ATOM 703 N N . ASP A 1 93 ? -6.210 -6.069 -1.496 1.00 92.94 93 ASP A N 1
ATOM 704 C CA . ASP A 1 93 ? -5.796 -6.970 -2.575 1.00 92.94 93 ASP A CA 1
ATOM 705 C C . ASP A 1 93 ? -4.268 -7.079 -2.641 1.00 92.94 93 ASP A C 1
ATOM 707 O O . ASP A 1 93 ? -3.706 -8.162 -2.816 1.00 92.94 93 ASP A O 1
ATOM 711 N N . PHE A 1 94 ? -3.579 -5.945 -2.475 1.00 93.38 94 PHE A N 1
ATOM 712 C CA . PHE A 1 94 ? -2.124 -5.861 -2.556 1.00 93.38 94 PHE A CA 1
ATOM 713 C C . PHE A 1 94 ? -1.534 -5.030 -1.421 1.00 93.38 94 PHE A C 1
ATOM 715 O O . PHE A 1 94 ? -2.170 -4.147 -0.850 1.00 93.38 94 PHE A O 1
ATOM 722 N N . THR A 1 95 ? -0.272 -5.297 -1.115 1.00 93.31 95 THR A N 1
ATOM 723 C CA . THR A 1 95 ? 0.556 -4.498 -0.223 1.00 93.31 95 THR A CA 1
ATOM 724 C C . THR A 1 95 ? 1.839 -4.116 -0.941 1.00 93.31 95 THR A C 1
ATOM 726 O O . THR A 1 95 ? 2.411 -4.905 -1.692 1.00 93.31 95 THR A O 1
ATOM 729 N N . THR A 1 96 ? 2.310 -2.902 -0.700 1.00 92.00 96 THR A N 1
ATOM 730 C CA . THR A 1 96 ? 3.576 -2.410 -1.233 1.00 92.00 96 THR A CA 1
ATOM 731 C C . THR A 1 96 ? 4.350 -1.673 -0.156 1.00 92.00 96 THR A C 1
ATOM 733 O O . THR A 1 96 ? 3.765 -1.061 0.740 1.00 92.00 96 THR A O 1
ATOM 736 N N . THR A 1 97 ? 5.675 -1.780 -0.187 1.00 90.75 97 THR A N 1
ATOM 737 C CA . THR A 1 97 ? 6.545 -1.174 0.821 1.00 90.75 97 THR A CA 1
ATOM 73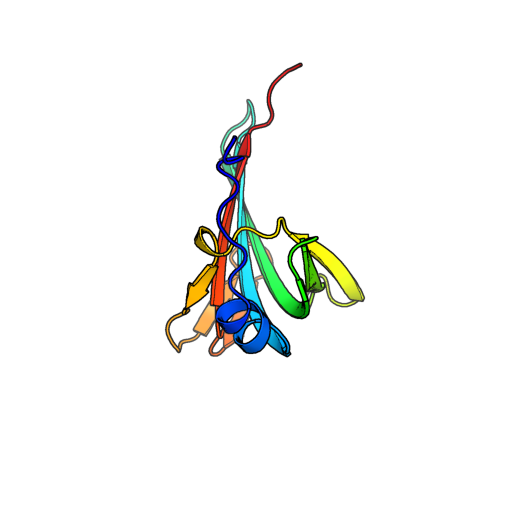8 C C . THR A 1 97 ? 7.676 -0.424 0.145 1.00 90.75 97 THR A C 1
ATOM 740 O O . THR A 1 97 ? 8.403 -0.990 -0.666 1.00 90.75 97 THR A O 1
ATOM 743 N N . TRP A 1 98 ? 7.822 0.849 0.495 1.00 89.62 98 TRP A N 1
ATOM 744 C CA . TRP A 1 98 ? 8.805 1.757 -0.076 1.00 89.62 98 TRP A CA 1
ATOM 745 C C . TRP A 1 98 ? 9.685 2.301 1.033 1.00 89.62 98 TRP A C 1
ATOM 747 O O . TRP A 1 98 ? 9.184 2.834 2.019 1.00 89.62 98 TRP A O 1
ATOM 757 N N . THR A 1 99 ? 10.997 2.210 0.861 1.00 87.81 99 THR A N 1
ATOM 758 C CA . THR A 1 99 ? 11.945 2.853 1.769 1.00 87.81 99 THR A CA 1
ATOM 759 C C . THR A 1 99 ? 12.464 4.108 1.095 1.00 87.81 99 THR A C 1
ATOM 761 O O . THR A 1 99 ? 13.102 4.034 0.048 1.00 87.81 99 THR A O 1
ATOM 764 N N . VAL A 1 100 ? 12.173 5.260 1.689 1.00 85.44 100 VAL A N 1
ATOM 765 C CA . VAL A 1 100 ? 12.685 6.551 1.240 1.00 85.44 100 VAL A CA 1
ATOM 766 C C . VAL A 1 100 ? 13.855 6.902 2.140 1.00 85.44 100 VAL A C 1
ATOM 768 O O . VAL A 1 100 ? 13.665 7.214 3.319 1.00 85.44 100 VAL A O 1
ATOM 771 N N . ASP A 1 101 ? 15.058 6.832 1.579 1.00 81.19 101 ASP A N 1
ATOM 772 C CA . ASP A 1 101 ? 16.215 7.454 2.204 1.00 81.19 101 ASP A CA 1
ATOM 773 C C . ASP A 1 101 ? 16.163 8.946 1.937 1.00 81.19 101 ASP A C 1
ATOM 775 O O . ASP A 1 101 ? 15.997 9.377 0.794 1.00 81.19 101 ASP A O 1
ATOM 779 N N . ARG A 1 102 ? 16.282 9.742 2.996 1.00 65.44 102 ARG A N 1
ATOM 780 C CA . ARG A 1 102 ? 16.669 11.131 2.826 1.00 65.44 102 ARG A CA 1
ATOM 781 C C . ARG A 1 102 ? 18.165 11.109 2.519 1.00 65.44 102 ARG A C 1
ATOM 783 O O . ARG A 1 102 ? 18.967 11.137 3.443 1.00 65.44 102 ARG A O 1
ATOM 790 N N . ASP A 1 103 ? 18.506 10.950 1.243 1.00 53.41 103 ASP A N 1
ATOM 791 C CA . ASP A 1 103 ? 19.864 11.205 0.765 1.00 53.41 103 ASP A CA 1
ATOM 792 C C . ASP A 1 103 ? 20.148 12.672 1.113 1.00 53.41 103 ASP A C 1
ATOM 794 O O . ASP A 1 103 ? 19.432 13.579 0.673 1.00 53.41 103 ASP A O 1
ATOM 798 N N . GLU A 1 104 ? 21.056 12.879 2.062 1.00 47.53 104 GLU A N 1
ATOM 799 C CA . GLU A 1 104 ? 21.561 14.203 2.401 1.00 47.53 104 GLU A CA 1
ATOM 800 C C . GLU A 1 104 ? 22.341 14.676 1.165 1.00 47.53 104 GLU A C 1
ATOM 802 O O . GLU A 1 104 ? 23.388 14.105 0.864 1.00 47.53 104 GLU A O 1
ATOM 807 N N . ASP A 1 105 ? 21.795 15.648 0.426 1.00 46.16 105 ASP A N 1
ATOM 808 C CA . ASP A 1 105 ? 22.538 16.393 -0.607 1.00 46.16 105 ASP A CA 1
ATOM 809 C C . ASP A 1 105 ? 23.724 17.147 0.020 1.00 46.16 105 ASP A C 1
ATOM 811 O O . ASP A 1 105 ? 23.510 17.830 1.055 1.00 46.16 105 ASP A O 1
#

Foldseek 3Di:
DDPPDPPQDVVVQVLQAQFKEKEWEWEQDPVGTDIFIFIFRWNGADQQWTWGQTDDPSHPDIDTGHSDSVQKDQDDADWDQGPPRRDTDGRGGIYGYHYDYPPDD

Organism: NCBI:txid2529389

=== Feature glossary ===
Feature key, reading from the visual/contextual features back to the raw sequence:

Rendered structure images. Structure images are PyMOL renders from six orthogonal camera directions. Cartoon representation draws helices as coils and strands as arrows; sticks shows the backbone as bonds; surface shows the solvent-excluded envelope. Rainbow coloring maps sequence position to hue (blue→red, N→C); chain coloring assigns a distinct color per polypeptide.

Contact-map, Ramachandran, and PAE plots. Three diagnostic plots accompany the record. The Cα contact map visualizes the tertiary structure as a 2D adjacency matrix (8 Å cutoff, sequence-local contacts suppressed). The Ramachandran plot shows the distribution of backbone (φ, ψ) torsions, with points in the α and β basins reflecting secondary structure content. The PAE plot shows AlphaFold's inter-residue confidence as a color matrix.

InterPro / GO / CATH / organism. The annotation block draws on four external resources. InterPro: which protein families and domains the sequence belongs to. GO: standardized terms for what the protein does, what process it participates in, and where in the cell it acts. CATH: which structural fold it has in the CATH hierarchy. Organism: the species of origin.

Nearest PDB structures. Structural nearest neighbors (via Foldseek easy-search vs the PDB). Reported per hit: target PDB id, E-value, and alignment TM-score. A TM-score above ~0.5 is the conventional threshold for 'same fold'.

Predicted aligned error. Predicted aligned error is AlphaFold's pairwise confidence. Unlike pLDDT (per-residue), PAE is per-residue-pair and captures whether two parts of the structure are correctly placed relative to each other. Units are ångströms of expected positional error.

Solvent-accessible surface area. SASA measures how much of the protein is reachable by solvent. It is computed by rolling a water-sized probe over the atomic surface and summing the exposed area (Å²). Per-residue SASA distinguishes core (buried, low SASA) from surface (exposed, high SASA) residues; total SASA is a whole-molecule size measure.

B-factor. Crystallographic B-factors measure how much each atom's electron density is smeared out, in Å². They rise in mobile loops and surface residues and fall in the buried interior. In AlphaFold models this column is repurposed to hold pLDDT instead.

pLDDT. For AlphaFold models, the B-factor field carries pLDDT — the m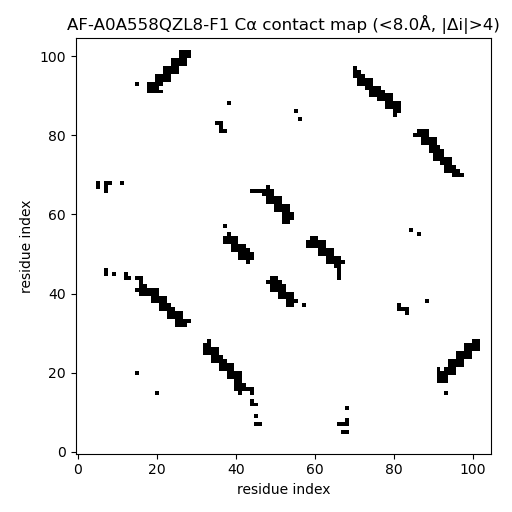odel's own estimate of local accuracy on a 0–100 scale. Regions with pLDDT<50 should be treated as essentially unmodeled; they often correspond to intrinsically disordered segments.

Backbone torsions (φ/ψ). φ (phi) and ψ (psi) are the two rotatable backbone dihedrals per residue: φ is the C(i-1)–N–Cα–C torsion, ψ is the N–Cα–C–N(i+1) torsion, both in degrees on (−180°, 180°]. α-helical residues cluster near (−60°, −45°); β-strand residues near (−120°, +130°). A Ramachandran plot is simply a scatter of (φ, ψ) for every residue.

Radius of gyration, Cα contacts, bounding box. Radius of gyration (Rg) is the root-mean-square distance of Cα atoms from their centroid — a single number for overall size and compactness. A globular domain of N residues has Rg ≈ 2.2·N^0.38 Å; an extended or disordered chain has a much larger Rg. The Cα contact count is the number of residue pairs whose Cα atoms are within 8 Å and are more than four positions apart in sequence — a standard proxy for tertiary packing density. The bounding box is the smallest axis-aligned box enclosing all Cα atoms.

Secondary structure (3-state, P-SEA). Three-state secondary structure (P-SEA) collapses the eight DSSP classes into helix (a), strand (b), and coil (c). P-SEA assigns these from Cα geometry alone — distances and angles — without requiring backbone oxygens, so it works on any Cα trace.

Secondary structure (8-state, DSSP). Secondary structure is the local, repeating backbone conformation. DSSP classifies it into eight states by reading the hydrogen-bond network: three helix types (H, G, I), two β types (E, B), two non-regular types (T, S), and unstructured coil (-).

Foldseek 3Di. The Foldseek 3Di string encodes local tertiary geometry as a 20-letter alphabet — one character per residue — derived from the relative positions of nearby Cα atoms. Unlike the amino-acid sequence, 3Di is a direct function of the 3D structure, so two proteins with the same fold have similar 3Di strings even at low sequence identity.

mmCIF coordinates. Structure coordinates are given as an mmCIF _atom_site loop: one row per atom with element, residue name, chain id, sequence number, and x/y/z position in Å. Only the four main-chain atoms per residue are included here; side chains are omitted to keep the record compact.

Sequence. This is the polypeptide sequence — one letter per residue, N-terminus first. Length ranges from a few dozen residues for small domains to over a thousand for large multi-domain proteins.